Protein AF-A0A8T6ZMC0-F1 (afdb_monomer_lite)

Structure (mmCIF, N/CA/C/O backbone):
data_AF-A0A8T6ZMC0-F1
#
_entry.id   AF-A0A8T6ZMC0-F1
#
loop_
_atom_site.group_PDB
_atom_site.id
_atom_site.type_symbol
_atom_site.label_atom_id
_atom_site.label_alt_id
_atom_site.label_comp_id
_atom_site.label_asym_id
_atom_site.label_entity_id
_atom_site.label_seq_id
_atom_site.pdbx_PDB_ins_code
_atom_site.Cartn_x
_atom_site.Cartn_y
_atom_site.Cartn_z
_atom_site.occupancy
_atom_site.B_iso_or_equiv
_atom_site.auth_seq_id
_atom_site.auth_comp_id
_atom_site.auth_asym_id
_atom_site.auth_atom_id
_atom_site.pdbx_PDB_model_num
ATOM 1 N N . MET A 1 1 ? -0.229 21.969 1.372 1.00 64.69 1 MET A N 1
ATOM 2 C CA . MET A 1 1 ? -1.394 21.628 0.534 1.00 64.69 1 MET A CA 1
ATOM 3 C C . MET A 1 1 ? -0.937 20.483 -0.338 1.00 64.69 1 MET A C 1
ATOM 5 O O . MET A 1 1 ? 0.028 20.667 -1.062 1.00 64.69 1 MET A O 1
ATOM 9 N N . PHE A 1 2 ? -1.484 19.289 -0.132 1.00 65.94 2 PHE A N 1
ATOM 10 C CA . PHE A 1 2 ? -1.146 18.120 -0.940 1.00 65.94 2 PHE A CA 1
ATOM 11 C C . PHE A 1 2 ? -2.231 17.990 -2.003 1.00 65.94 2 PHE A C 1
ATOM 13 O O . PHE A 1 2 ? -3.202 17.263 -1.815 1.00 65.94 2 PHE A O 1
ATOM 20 N N . ASP A 1 3 ? -2.093 18.763 -3.076 1.00 81.38 3 ASP A N 1
ATOM 21 C CA . ASP A 1 3 ? -2.758 18.448 -4.335 1.00 81.38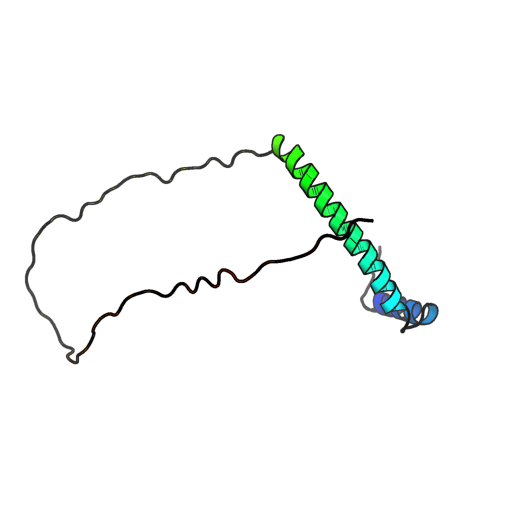 3 ASP A CA 1
ATOM 22 C C . ASP A 1 3 ? -2.051 17.206 -4.864 1.00 81.38 3 ASP A C 1
ATOM 24 O O . ASP A 1 3 ? -0.999 17.329 -5.463 1.00 81.38 3 ASP A O 1
ATOM 28 N N . VAL A 1 4 ? -2.545 16.016 -4.512 1.00 85.19 4 VAL A N 1
ATOM 29 C CA . VAL A 1 4 ? -2.101 14.759 -5.123 1.00 85.19 4 VAL A CA 1
ATOM 30 C C . VAL A 1 4 ? -3.143 14.405 -6.166 1.00 85.19 4 VAL A C 1
ATOM 32 O O . VAL A 1 4 ? -4.188 13.821 -5.867 1.00 85.19 4 VAL A O 1
ATOM 35 N N . GLY A 1 5 ? -2.876 14.816 -7.397 1.00 92.00 5 GLY A N 1
ATOM 36 C CA . GLY A 1 5 ? -3.684 14.480 -8.554 1.00 92.00 5 GLY A CA 1
ATOM 37 C C . GLY A 1 5 ? -3.460 13.040 -9.011 1.00 92.00 5 GLY A C 1
ATOM 38 O O . GLY A 1 5 ? -2.481 12.377 -8.659 1.00 92.00 5 GLY A O 1
ATOM 39 N N . PHE A 1 6 ? -4.353 12.560 -9.880 1.00 94.12 6 PHE A N 1
ATOM 40 C CA . PHE A 1 6 ? -4.207 11.251 -10.527 1.00 94.12 6 PHE A CA 1
ATOM 41 C C . PHE A 1 6 ? -2.824 11.083 -11.183 1.00 94.12 6 PHE A C 1
ATOM 43 O O . PHE A 1 6 ? -2.196 10.032 -11.056 1.00 94.12 6 PHE A O 1
ATOM 50 N N . TRP A 1 7 ? -2.322 12.145 -11.823 1.00 96.00 7 TRP A N 1
ATOM 51 C CA . TRP A 1 7 ? -1.012 12.148 -12.474 1.00 96.00 7 TRP A CA 1
ATOM 52 C C . TRP A 1 7 ? 0.158 11.926 -11.513 1.00 96.00 7 TRP A C 1
ATOM 54 O O . TRP A 1 7 ? 1.081 11.190 -11.854 1.00 96.00 7 TRP A O 1
ATOM 64 N N . GLU A 1 8 ? 0.123 12.494 -10.309 1.00 92.88 8 GLU A N 1
ATOM 65 C CA . GLU A 1 8 ? 1.190 12.298 -9.321 1.00 92.88 8 GLU A CA 1
ATOM 66 C C . GLU A 1 8 ? 1.203 10.874 -8.778 1.00 92.88 8 GLU A C 1
ATOM 68 O O . GLU A 1 8 ? 2.275 10.287 -8.632 1.00 92.88 8 GLU A O 1
ATOM 73 N N . ILE A 1 9 ? 0.026 10.277 -8.558 1.00 94.31 9 ILE A N 1
ATOM 74 C CA . ILE A 1 9 ? -0.079 8.869 -8.155 1.00 94.31 9 ILE A CA 1
ATOM 75 C C . ILE A 1 9 ? 0.570 7.973 -9.211 1.00 94.31 9 ILE A C 1
ATOM 77 O O . ILE A 1 9 ? 1.383 7.119 -8.864 1.00 94.31 9 ILE A O 1
ATOM 81 N N . VAL A 1 10 ? 0.258 8.181 -10.495 1.00 95.38 10 VAL A N 1
ATOM 82 C CA . VAL A 1 10 ? 0.851 7.404 -11.597 1.00 95.38 10 VAL A CA 1
ATOM 83 C C . VAL A 1 10 ? 2.368 7.589 -11.654 1.00 95.38 10 VAL A C 1
ATOM 85 O O . VAL A 1 10 ? 3.089 6.606 -11.819 1.00 95.38 10 VAL A O 1
ATOM 88 N N . LEU A 1 11 ? 2.865 8.816 -11.479 1.00 95.38 11 LEU A N 1
ATOM 89 C CA . LEU A 1 11 ? 4.297 9.121 -11.527 1.00 95.38 11 LEU A CA 1
ATOM 90 C C . LEU A 1 11 ? 5.052 8.441 -10.375 1.00 95.38 11 LEU A C 1
ATOM 92 O O . LEU A 1 11 ? 6.055 7.765 -10.607 1.00 95.38 11 LEU A O 1
ATOM 96 N N . ILE A 1 12 ? 4.536 8.535 -9.147 1.00 93.69 12 ILE A N 1
ATOM 97 C CA . ILE A 1 12 ? 5.112 7.875 -7.966 1.00 93.69 12 ILE A CA 1
ATOM 98 C C . ILE A 1 12 ? 5.052 6.353 -8.118 1.00 93.69 12 ILE A C 1
ATOM 100 O O . ILE A 1 12 ? 6.031 5.665 -7.823 1.00 93.69 12 ILE A O 1
ATOM 104 N N . PHE A 1 13 ? 3.931 5.814 -8.604 1.00 93.62 13 PHE A N 1
ATOM 105 C CA . PHE A 1 13 ? 3.785 4.379 -8.835 1.00 93.62 13 PHE A CA 1
ATOM 106 C C . PHE A 1 13 ? 4.773 3.893 -9.902 1.00 93.62 13 PHE A C 1
ATOM 108 O O . PHE A 1 13 ? 5.451 2.893 -9.690 1.00 93.62 13 PHE A O 1
ATOM 115 N N . GLY A 1 14 ? 4.939 4.641 -10.995 1.00 95.38 14 GLY A N 1
ATOM 116 C CA . GLY A 1 14 ? 5.947 4.387 -12.024 1.00 95.38 14 GLY A CA 1
ATOM 117 C C . GLY A 1 14 ? 7.373 4.382 -11.471 1.00 95.38 14 GLY A C 1
ATOM 118 O O . GLY A 1 14 ? 8.137 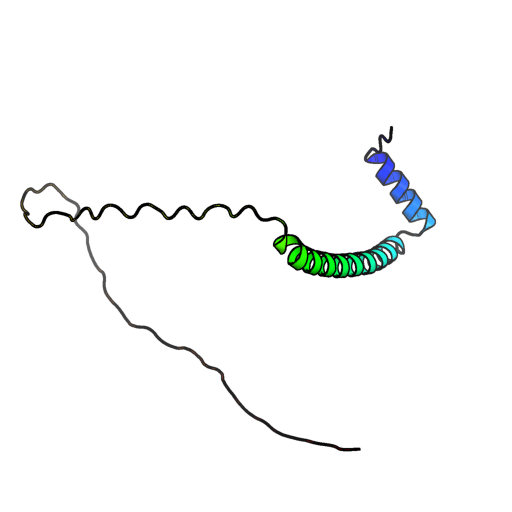3.456 -11.741 1.00 95.38 14 GLY A O 1
ATOM 119 N N . LEU A 1 15 ? 7.723 5.364 -10.637 1.00 94.94 15 LEU A N 1
ATOM 120 C CA . LEU A 1 15 ? 9.042 5.439 -10.006 1.00 94.94 15 LEU A CA 1
ATOM 121 C C . LEU A 1 15 ? 9.271 4.278 -9.023 1.00 94.94 15 LEU A C 1
ATOM 123 O O . LEU A 1 15 ? 10.345 3.676 -9.000 1.00 94.94 15 LEU A O 1
ATOM 127 N N . GLY A 1 16 ? 8.240 3.907 -8.264 1.00 93.81 16 GLY A N 1
ATOM 128 C CA . GLY A 1 16 ? 8.255 2.741 -7.384 1.00 93.81 16 GLY A CA 1
ATOM 129 C C . GLY A 1 16 ? 8.436 1.429 -8.150 1.00 93.81 16 GLY A C 1
ATOM 130 O O . GLY A 1 16 ? 9.233 0.587 -7.739 1.00 93.81 16 GLY A O 1
ATOM 131 N N . LEU A 1 17 ? 7.762 1.272 -9.293 1.00 93.94 17 LEU A N 1
ATOM 132 C CA . LEU A 1 17 ? 7.947 0.138 -10.204 1.00 93.94 17 LEU A CA 1
ATOM 133 C C . LEU A 1 17 ? 9.361 0.113 -10.794 1.00 93.94 17 LEU A C 1
ATOM 135 O O . LEU A 1 17 ? 9.900 -0.970 -10.981 1.00 93.94 17 LEU A O 1
ATOM 139 N N . MET A 1 18 ? 9.979 1.265 -11.058 1.00 94.50 18 MET A N 1
ATOM 140 C CA . MET A 1 18 ? 11.350 1.334 -11.573 1.00 94.50 18 MET A CA 1
ATOM 141 C C . MET A 1 18 ? 12.386 0.910 -10.526 1.00 94.50 18 MET A C 1
ATOM 143 O O . MET A 1 18 ? 13.291 0.135 -10.819 1.00 94.50 18 MET A O 1
ATOM 147 N N . ILE A 1 19 ? 12.238 1.397 -9.293 1.00 93.94 19 ILE A N 1
ATOM 148 C CA . ILE A 1 19 ? 13.177 1.135 -8.193 1.00 93.94 19 ILE A CA 1
ATOM 149 C C . ILE A 1 19 ? 13.029 -0.294 -7.668 1.00 93.94 19 ILE A C 1
ATOM 151 O O . ILE A 1 19 ? 14.018 -0.994 -7.452 1.00 93.94 19 ILE A O 1
ATOM 155 N N . LEU A 1 20 ? 11.789 -0.720 -7.422 1.00 91.56 20 LEU A N 1
ATOM 156 C CA . LEU A 1 20 ? 11.500 -2.016 -6.814 1.00 91.56 20 LEU A CA 1
ATOM 157 C C . LEU A 1 20 ? 11.358 -3.125 -7.864 1.00 91.56 20 LEU A C 1
ATOM 159 O O . LEU A 1 20 ? 11.626 -4.289 -7.570 1.00 91.56 20 LEU A O 1
ATOM 163 N N . GLY A 1 21 ? 10.970 -2.771 -9.087 1.00 92.81 21 GLY A N 1
ATOM 164 C CA . GLY A 1 21 ? 10.635 -3.693 -10.165 1.00 92.81 21 GLY A CA 1
ATOM 165 C C . GLY A 1 21 ? 9.131 -4.013 -10.203 1.00 92.81 21 GLY A C 1
ATOM 166 O O . GLY A 1 21 ? 8.532 -4.280 -9.149 1.00 92.81 21 GLY A O 1
ATOM 167 N N . PRO A 1 22 ? 8.507 -4.075 -11.398 1.00 89.81 22 PRO A N 1
ATOM 168 C CA . PRO A 1 22 ? 7.083 -4.383 -11.548 1.00 89.81 22 PRO A CA 1
ATOM 169 C C . PRO A 1 22 ? 6.701 -5.773 -11.041 1.00 89.81 22 PRO A C 1
ATOM 171 O O . PRO A 1 22 ? 5.595 -5.971 -10.553 1.00 89.81 22 PRO A O 1
ATOM 174 N N . GLU A 1 23 ? 7.631 -6.723 -11.073 1.00 92.19 23 GLU A N 1
ATOM 175 C CA . GLU A 1 23 ? 7.398 -8.084 -10.586 1.00 92.19 23 GLU A CA 1
ATOM 176 C C . GLU A 1 23 ? 7.452 -8.189 -9.054 1.00 92.19 23 GLU A C 1
ATOM 178 O O . GLU A 1 23 ? 6.853 -9.087 -8.459 1.00 92.19 23 GLU A O 1
ATOM 183 N N . LYS A 1 24 ? 8.155 -7.264 -8.383 1.00 91.50 24 LYS A N 1
ATOM 184 C CA . LYS A 1 24 ? 8.372 -7.326 -6.928 1.00 91.50 24 LYS A CA 1
ATOM 185 C C . LYS A 1 24 ? 7.313 -6.564 -6.140 1.00 91.50 24 LYS A C 1
ATOM 187 O O . LYS A 1 24 ? 6.938 -7.021 -5.060 1.00 91.50 24 LYS A O 1
ATOM 192 N N . LEU A 1 25 ? 6.782 -5.464 -6.680 1.00 93.06 25 LEU A N 1
ATOM 193 C CA . LEU A 1 25 ? 5.690 -4.704 -6.061 1.00 93.06 25 LEU A CA 1
ATOM 194 C C . LEU A 1 25 ? 4.468 -5.560 -5.664 1.00 93.06 25 LEU A C 1
ATOM 196 O O . LEU A 1 25 ? 4.075 -5.498 -4.496 1.00 93.06 25 LEU A O 1
ATOM 200 N N . PRO A 1 26 ? 3.887 -6.401 -6.547 1.00 90.06 26 PRO A N 1
ATOM 201 C CA . PRO A 1 26 ? 2.731 -7.224 -6.186 1.00 90.06 26 PRO A CA 1
ATOM 202 C C . PRO A 1 26 ? 3.070 -8.240 -5.091 1.00 90.06 26 PRO A C 1
ATOM 204 O O . PRO A 1 26 ? 2.245 -8.515 -4.220 1.00 90.06 26 PRO A O 1
ATOM 207 N N . ARG A 1 27 ? 4.306 -8.753 -5.071 1.00 93.31 27 ARG A N 1
ATOM 208 C CA . ARG A 1 27 ? 4.769 -9.680 -4.033 1.00 93.31 27 ARG A CA 1
ATOM 209 C C . ARG A 1 27 ? 4.878 -8.998 -2.667 1.00 93.31 27 ARG A C 1
ATOM 211 O O . ARG A 1 27 ? 4.415 -9.560 -1.676 1.00 93.31 27 ARG A O 1
ATOM 218 N N . VAL A 1 28 ? 5.438 -7.788 -2.617 1.00 94.38 28 VAL A N 1
ATOM 219 C CA . VAL A 1 28 ? 5.565 -6.993 -1.383 1.00 94.38 28 VAL A CA 1
ATOM 220 C C . VAL A 1 28 ? 4.194 -6.538 -0.882 1.00 94.38 28 VAL A C 1
ATOM 222 O O . VAL A 1 28 ? 3.897 -6.678 0.304 1.00 94.38 28 VAL A O 1
ATOM 225 N N . ALA A 1 29 ? 3.315 -6.080 -1.775 1.00 95.12 29 ALA A N 1
ATOM 226 C CA . ALA A 1 29 ? 1.940 -5.730 -1.431 1.00 95.12 29 ALA A CA 1
ATOM 227 C C . ALA A 1 29 ? 1.168 -6.936 -0.870 1.00 95.12 29 ALA A C 1
ATOM 229 O O . ALA A 1 29 ? 0.469 -6.804 0.133 1.00 95.12 29 ALA A O 1
ATOM 230 N N . ALA A 1 30 ? 1.338 -8.130 -1.449 1.00 95.25 30 ALA A N 1
ATOM 231 C CA . ALA A 1 30 ? 0.731 -9.356 -0.931 1.00 95.25 30 ALA A CA 1
ATOM 232 C C . ALA A 1 30 ? 1.266 -9.737 0.463 1.00 95.25 30 ALA A C 1
ATOM 234 O O . ALA A 1 30 ? 0.498 -10.177 1.323 1.00 95.25 30 ALA A O 1
ATOM 235 N N . GLN A 1 31 ? 2.565 -9.549 0.713 1.00 96.12 31 GLN A N 1
ATOM 236 C CA . GLN A 1 31 ? 3.171 -9.773 2.029 1.00 96.12 31 GLN A CA 1
ATOM 237 C C . GLN A 1 31 ? 2.629 -8.787 3.069 1.00 96.12 31 GLN A C 1
ATOM 239 O O . GLN A 1 31 ? 2.115 -9.217 4.103 1.00 96.12 31 GLN A O 1
ATOM 244 N N . LEU A 1 32 ? 2.658 -7.487 2.769 1.00 96.69 32 LEU A N 1
ATOM 245 C CA . LEU A 1 32 ? 2.106 -6.439 3.631 1.00 96.69 32 LEU A CA 1
ATOM 246 C C . LEU A 1 32 ? 0.611 -6.652 3.880 1.00 96.69 32 LEU A C 1
ATOM 248 O O . LEU A 1 32 ? 0.161 -6.596 5.020 1.00 96.69 32 LEU A O 1
ATOM 252 N N . GLY A 1 33 ? -0.152 -6.992 2.842 1.00 96.75 33 GLY A N 1
ATOM 253 C CA . GLY A 1 33 ? -1.579 -7.284 2.944 1.00 96.75 33 GLY A CA 1
ATOM 254 C C . GLY A 1 33 ? -1.872 -8.469 3.864 1.00 96.75 33 GLY A C 1
ATOM 255 O O . GLY A 1 33 ? -2.817 -8.420 4.649 1.00 96.75 33 GLY A O 1
ATOM 256 N N . ARG A 1 34 ? -1.037 -9.517 3.850 1.00 96.69 34 ARG A N 1
ATOM 257 C CA . ARG A 1 34 ? -1.172 -10.651 4.780 1.00 96.69 34 ARG A CA 1
ATOM 258 C C . ARG A 1 34 ? -0.915 -10.232 6.230 1.00 96.69 34 ARG A C 1
ATOM 260 O O . ARG A 1 34 ? -1.614 -10.701 7.128 1.00 96.69 34 ARG A O 1
ATOM 267 N N . TRP A 1 35 ? 0.066 -9.360 6.458 1.00 97.25 35 TRP A N 1
ATOM 268 C CA . TRP A 1 35 ? 0.407 -8.841 7.786 1.00 97.25 35 TRP A CA 1
ATOM 269 C C . TRP A 1 35 ? -0.678 -7.913 8.325 1.00 97.25 35 TRP A C 1
ATOM 271 O O . TRP A 1 35 ? -1.203 -8.151 9.411 1.00 97.25 35 TRP A O 1
ATOM 281 N N . VAL A 1 36 ? -1.085 -6.925 7.528 1.00 97.38 36 VAL A N 1
ATOM 282 C CA . VAL A 1 36 ? -2.181 -6.005 7.853 1.00 97.38 36 VAL A CA 1
ATOM 283 C C . VAL A 1 36 ? -3.486 -6.772 8.045 1.00 97.38 36 VAL A C 1
ATOM 285 O O . VAL A 1 36 ? -4.221 -6.503 8.988 1.00 97.38 36 VAL A O 1
ATOM 288 N N . GLY A 1 37 ? -3.765 -7.775 7.210 1.00 96.50 37 GLY A N 1
ATOM 289 C CA . GLY A 1 37 ? -4.946 -8.625 7.345 1.00 96.50 37 GLY A CA 1
ATOM 290 C C . GLY A 1 37 ? -4.970 -9.398 8.664 1.00 96.50 37 GLY A C 1
ATOM 291 O O . GLY A 1 37 ? -6.011 -9.459 9.319 1.00 96.50 37 GLY A O 1
ATOM 292 N N . ARG A 1 38 ? -3.823 -9.940 9.095 1.00 95.81 38 ARG A N 1
ATOM 293 C CA . ARG A 1 38 ? -3.693 -10.601 10.402 1.00 95.81 38 ARG A CA 1
ATOM 294 C C . ARG A 1 38 ? -3.866 -9.602 11.548 1.00 95.81 38 ARG A C 1
ATOM 296 O O . ARG A 1 38 ? -4.674 -9.857 12.433 1.00 95.81 38 ARG A O 1
ATOM 303 N N . ALA A 1 39 ? -3.193 -8.453 11.483 1.00 96.62 39 ALA A N 1
ATOM 304 C CA . ALA A 1 39 ? -3.301 -7.396 12.488 1.00 96.62 39 ALA A CA 1
ATOM 305 C C . ALA A 1 39 ? -4.739 -6.878 12.623 1.00 96.62 39 ALA A C 1
ATOM 307 O O . ALA A 1 39 ? -5.248 -6.753 13.733 1.00 96.62 39 ALA A O 1
ATOM 308 N N . ARG A 1 40 ? -5.435 -6.659 11.499 1.00 95.88 40 ARG A N 1
ATOM 309 C CA . ARG A 1 40 ? -6.846 -6.257 11.483 1.00 95.88 40 ARG A CA 1
ATOM 310 C C . ARG A 1 40 ? -7.726 -7.299 12.161 1.00 95.88 40 ARG A C 1
ATOM 312 O O . ARG A 1 40 ? -8.615 -6.925 12.913 1.00 95.88 40 ARG A O 1
ATOM 319 N N . ARG A 1 41 ? -7.472 -8.592 11.935 1.00 94.69 41 ARG A N 1
ATOM 320 C CA . ARG A 1 41 ? -8.256 -9.680 12.537 1.00 94.69 41 ARG A CA 1
ATOM 321 C C . ARG A 1 41 ? -8.060 -9.755 14.051 1.00 94.69 41 ARG A C 1
ATOM 323 O O . ARG A 1 41 ? -9.045 -9.869 14.772 1.00 94.69 41 ARG A O 1
ATOM 330 N N .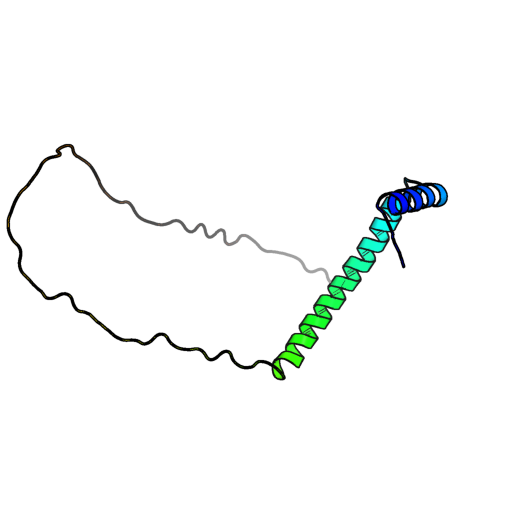 THR A 1 42 ? -6.825 -9.607 14.526 1.00 95.75 42 THR A N 1
ATOM 331 C CA . THR A 1 42 ? -6.521 -9.506 15.961 1.00 95.75 42 THR A CA 1
ATOM 332 C C . THR A 1 42 ? -7.133 -8.245 16.568 1.00 95.75 42 THR A C 1
ATOM 334 O O . THR A 1 42 ? -7.777 -8.316 17.608 1.00 95.75 42 THR A O 1
ATOM 337 N N . ALA A 1 43 ? -7.033 -7.099 15.891 1.00 94.88 43 ALA A N 1
ATOM 338 C CA . ALA A 1 43 ? -7.672 -5.864 16.332 1.00 94.88 43 ALA A CA 1
ATOM 339 C C . ALA A 1 43 ? -9.196 -6.022 16.430 1.00 94.88 43 ALA A C 1
ATOM 341 O O . ALA A 1 43 ? -9.774 -5.605 17.423 1.00 94.88 43 ALA A O 1
ATOM 342 N N . SER A 1 44 ? -9.853 -6.672 15.463 1.00 94.12 44 SER A N 1
ATOM 343 C CA . SER A 1 44 ? -11.292 -6.962 15.526 1.00 94.12 44 SER A CA 1
ATOM 344 C C . SER A 1 44 ? -11.667 -7.849 16.716 1.00 94.12 44 SER A C 1
ATOM 346 O O . SER A 1 44 ? -12.707 -7.624 17.326 1.00 94.12 44 SER A O 1
ATOM 348 N N . GLN A 1 45 ? -10.827 -8.823 17.077 1.00 92.31 45 GLN A N 1
ATOM 349 C CA . GLN A 1 45 ? -11.038 -9.657 18.265 1.00 92.31 45 GLN A CA 1
ATOM 350 C C . GLN A 1 45 ? -10.910 -8.844 19.558 1.00 92.31 45 GLN A C 1
ATOM 352 O O . GLN A 1 45 ? -11.752 -8.980 20.439 1.00 92.31 45 GLN A O 1
ATOM 357 N N . LEU A 1 46 ? -9.914 -7.957 19.645 1.00 94.25 46 LEU A N 1
ATOM 358 C CA . LEU A 1 46 ? -9.745 -7.057 20.789 1.00 94.25 46 LEU A CA 1
ATOM 359 C C . LEU A 1 46 ? -10.919 -6.083 20.905 1.00 94.25 46 LEU A C 1
ATOM 361 O O . LEU A 1 46 ? -11.482 -5.934 21.980 1.00 94.25 46 LEU A O 1
ATOM 365 N N . ARG A 1 47 ? -11.349 -5.478 19.790 1.00 89.25 47 ARG A N 1
ATOM 366 C CA . ARG A 1 47 ? -12.541 -4.618 19.756 1.00 89.25 47 ARG A CA 1
ATOM 367 C C . ARG A 1 47 ? -13.775 -5.364 20.258 1.00 89.25 47 ARG A C 1
ATOM 369 O O . ARG A 1 47 ? -14.489 -4.809 21.068 1.00 89.25 47 ARG A O 1
ATOM 376 N N . TYR A 1 48 ? -13.988 -6.620 19.859 1.00 90.38 48 TYR A N 1
ATOM 377 C CA . TYR A 1 48 ? -15.129 -7.422 20.323 1.00 90.38 48 TYR A CA 1
ATOM 378 C C . TYR A 1 48 ? -15.102 -7.719 21.831 1.00 90.38 48 TYR A C 1
ATOM 380 O O . TYR A 1 48 ? -16.153 -7.748 22.469 1.00 90.38 48 TYR A O 1
ATOM 388 N N . GLN A 1 49 ? -13.91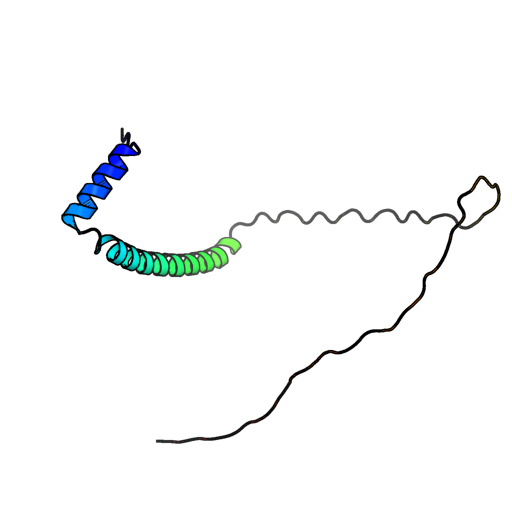5 -7.944 22.400 1.00 86.50 49 GLN A N 1
ATOM 389 C CA . GLN A 1 49 ? -13.748 -8.125 23.846 1.00 86.50 49 GLN A CA 1
ATOM 390 C C . GLN A 1 49 ? -14.008 -6.815 24.597 1.00 86.50 49 GLN A C 1
ATOM 392 O O . GLN A 1 49 ? -14.783 -6.805 25.547 1.00 86.50 49 GLN A O 1
ATOM 397 N N . LEU A 1 50 ? -13.455 -5.705 24.099 1.00 86.44 50 LEU A N 1
ATOM 398 C CA . LEU A 1 50 ? -13.679 -4.373 24.656 1.00 86.44 50 LEU A CA 1
ATOM 399 C C . LEU A 1 50 ? -15.149 -3.963 24.568 1.00 86.44 50 LEU A C 1
ATOM 401 O O . LEU A 1 50 ? -15.690 -3.487 25.550 1.00 86.44 50 LEU A O 1
ATOM 405 N N . GLU A 1 51 ? -15.820 -4.175 23.436 1.00 83.06 51 GLU A N 1
ATOM 406 C CA . GLU A 1 51 ? -17.242 -3.849 23.291 1.00 83.06 51 GLU A CA 1
ATOM 407 C C . GLU A 1 51 ? -18.084 -4.674 24.266 1.00 83.06 51 GLU A C 1
ATOM 409 O O . GLU A 1 51 ? -18.988 -4.139 24.880 1.00 83.06 51 GLU A O 1
ATOM 414 N N . ARG A 1 52 ? -17.767 -5.955 24.494 1.00 76.44 52 ARG A N 1
ATOM 415 C CA . ARG A 1 52 ? -18.471 -6.766 25.505 1.00 76.44 52 ARG A CA 1
ATOM 416 C C . ARG A 1 52 ? -18.284 -6.259 26.937 1.00 76.44 52 ARG A C 1
ATOM 418 O O . ARG A 1 52 ? -19.166 -6.486 27.759 1.00 76.44 52 ARG A O 1
ATOM 425 N N . GLU A 1 53 ? -17.165 -5.608 27.233 1.00 67.50 53 GLU A N 1
ATOM 426 C CA . GLU A 1 53 ? -16.873 -5.032 28.551 1.00 67.50 53 GLU A CA 1
ATOM 427 C C . GLU A 1 53 ? -17.388 -3.590 28.694 1.00 67.50 53 GLU A C 1
ATOM 429 O O . GLU A 1 53 ? -17.828 -3.202 29.772 1.00 67.50 53 GLU A O 1
ATOM 434 N N . ILE A 1 54 ? -17.388 -2.806 27.613 1.00 65.25 54 ILE A N 1
ATOM 435 C CA . ILE A 1 54 ? -17.805 -1.395 27.582 1.00 65.25 54 ILE A CA 1
ATOM 436 C C . ILE A 1 54 ? -19.317 -1.255 27.329 1.00 65.25 54 ILE A C 1
ATOM 438 O O . ILE A 1 54 ? -19.923 -0.307 27.816 1.00 65.25 54 ILE A O 1
ATOM 442 N N . ASP A 1 55 ? -19.970 -2.215 26.665 1.00 58.16 55 ASP A N 1
ATOM 443 C CA . ASP A 1 55 ? -21.436 -2.275 26.482 1.00 58.16 55 ASP A CA 1
ATOM 444 C C . ASP A 1 55 ? -22.182 -2.565 27.802 1.00 58.16 55 ASP A C 1
ATOM 446 O O . ASP A 1 55 ? -23.394 -2.387 27.892 1.00 58.16 55 ASP A O 1
ATOM 450 N N . LEU A 1 56 ? -21.457 -2.942 28.867 1.00 57.00 56 LEU A N 1
ATOM 451 C CA . LEU A 1 56 ? -21.962 -2.888 30.246 1.00 57.00 56 LEU A CA 1
ATOM 452 C C . LEU A 1 56 ? -22.081 -1.443 30.773 1.00 57.00 56 LEU A C 1
ATOM 454 O O . LEU A 1 56 ? -22.744 -1.218 31.784 1.00 57.00 56 LEU A O 1
ATOM 458 N N . GLY A 1 57 ? -21.436 -0.478 30.113 1.00 56.56 57 GLY A N 1
ATOM 459 C CA . GLY A 1 57 ? -21.321 0.917 30.532 1.00 56.56 57 GLY A CA 1
ATOM 460 C C . GLY A 1 57 ? -22.147 1.921 29.729 1.00 56.56 57 GLY A C 1
ATOM 461 O O . GLY A 1 57 ? -22.444 2.980 30.276 1.00 56.56 57 GLY A O 1
ATOM 462 N N . ASP A 1 58 ? -22.550 1.633 28.484 1.00 59.72 58 ASP A N 1
ATOM 463 C CA . ASP A 1 58 ? -23.301 2.621 27.694 1.00 59.72 58 ASP A CA 1
ATOM 464 C C . ASP A 1 58 ? -24.236 2.008 26.635 1.00 59.72 58 ASP A C 1
ATOM 466 O O . ASP A 1 58 ? -23.921 1.889 25.452 1.00 59.72 58 ASP A O 1
ATOM 470 N N . LYS A 1 59 ? -25.447 1.649 27.070 1.00 53.31 59 LYS A N 1
ATOM 471 C CA . LYS A 1 59 ? -26.623 1.560 26.198 1.00 53.31 59 LYS A CA 1
ATOM 472 C C . LYS A 1 59 ? -27.791 2.278 26.866 1.00 53.31 59 LYS A C 1
ATOM 474 O O . LYS A 1 59 ? -28.385 1.717 27.793 1.00 53.31 59 LYS A O 1
ATOM 479 N N . PRO A 1 60 ? -28.228 3.457 26.382 1.00 57.50 60 PRO A N 1
ATOM 480 C CA . PRO A 1 60 ? -29.603 3.863 26.595 1.00 57.50 60 PRO A CA 1
ATOM 481 C C . PRO A 1 60 ? -30.485 2.837 25.881 1.00 57.50 60 PRO A C 1
ATOM 483 O O . PRO A 1 60 ? -30.587 2.803 24.655 1.00 57.50 60 PRO A O 1
ATOM 486 N N . GLN A 1 61 ? -31.078 1.959 26.689 1.00 57.81 61 GLN A N 1
ATOM 487 C CA . GLN A 1 61 ? -32.197 1.092 26.353 1.00 57.81 61 GLN A CA 1
ATOM 488 C C . GLN A 1 61 ? -33.173 1.874 25.473 1.00 57.81 61 GLN A C 1
ATOM 490 O O . GLN A 1 61 ? -33.932 2.716 25.962 1.00 57.81 61 GLN A O 1
ATOM 495 N N . THR A 1 62 ? -33.152 1.614 24.166 1.00 58.66 62 THR A N 1
ATOM 496 C CA . THR A 1 62 ? -34.263 2.019 23.317 1.00 58.66 62 THR A CA 1
ATOM 497 C C . THR A 1 62 ? -35.474 1.251 23.822 1.00 58.66 62 THR A C 1
ATOM 499 O O . THR A 1 62 ? -35.574 0.026 23.752 1.00 58.66 62 THR A O 1
ATOM 502 N N . ARG A 1 63 ? -36.321 2.014 24.502 1.00 63.31 63 ARG A N 1
ATOM 503 C CA . ARG A 1 63 ? -37.534 1.614 25.186 1.00 63.31 63 ARG A CA 1
ATOM 504 C C . ARG A 1 63 ? -38.379 0.793 24.218 1.00 63.31 63 ARG A C 1
ATOM 506 O O . ARG A 1 63 ? -38.959 1.333 23.278 1.00 63.31 63 ARG A O 1
ATOM 513 N N . TYR A 1 64 ? -38.442 -0.514 24.462 1.00 63.59 64 TYR A N 1
ATOM 514 C CA . TYR A 1 64 ? -39.432 -1.392 23.855 1.00 63.59 64 TYR A CA 1
ATOM 515 C C . TYR A 1 64 ? -40.806 -0.749 24.066 1.00 63.59 64 TYR A C 1
ATOM 517 O O . TYR A 1 64 ? -41.296 -0.670 25.192 1.00 63.59 64 TYR A O 1
ATOM 525 N N . THR A 1 65 ? -41.386 -0.212 22.994 1.00 67.06 65 THR A N 1
ATOM 526 C CA . THR A 1 65 ? -42.756 0.298 23.010 1.00 67.06 65 THR A CA 1
ATOM 527 C C . THR A 1 65 ? -43.611 -0.853 22.493 1.00 67.06 65 THR A C 1
ATOM 529 O O . THR A 1 65 ? -43.570 -1.126 21.292 1.00 67.06 65 THR A O 1
ATOM 532 N N . PRO A 1 66 ? -44.302 -1.615 23.360 1.00 69.62 66 PRO A N 1
ATOM 533 C CA . PRO A 1 66 ? -45.192 -2.659 22.879 1.00 69.62 66 PRO A CA 1
ATOM 534 C C . PRO A 1 66 ? -46.284 -2.018 22.007 1.00 69.62 66 PRO A C 1
ATOM 536 O O . PRO A 1 66 ? -46.822 -0.975 22.392 1.00 69.62 66 PRO A O 1
ATOM 539 N N . PRO A 1 67 ? -46.636 -2.609 20.849 1.00 74.38 67 PRO A N 1
ATOM 540 C CA . PRO A 1 67 ? -47.762 -2.126 20.066 1.00 74.38 67 PRO A CA 1
ATOM 541 C C . PRO A 1 67 ? -49.041 -2.219 20.915 1.00 74.38 67 PRO A C 1
ATOM 543 O O . PRO A 1 67 ? -49.248 -3.238 21.592 1.00 74.38 67 PRO A O 1
ATOM 546 N N . PRO A 1 68 ? -49.897 -1.180 20.916 1.00 71.56 68 PRO A N 1
ATOM 547 C CA . PRO A 1 68 ? -51.136 -1.197 21.672 1.00 71.56 68 PRO A CA 1
ATOM 548 C C . PRO A 1 68 ? -52.011 -2.347 21.175 1.00 71.56 68 PRO A C 1
ATOM 550 O O . PRO A 1 68 ? -52.416 -2.411 20.015 1.00 71.56 68 PRO A O 1
ATOM 553 N N . LYS A 1 69 ? -52.297 -3.277 22.084 1.00 67.94 69 LYS A N 1
ATOM 554 C CA . LYS A 1 69 ? -53.292 -4.324 21.883 1.00 67.94 69 LYS A CA 1
ATOM 555 C C . LYS A 1 69 ? -54.670 -3.702 22.105 1.00 67.94 69 LYS A C 1
ATOM 557 O O . LYS A 1 69 ? -55.147 -3.670 23.230 1.00 67.94 69 LYS A O 1
ATOM 562 N N . ALA A 1 70 ? -55.271 -3.176 21.047 1.00 64.06 70 ALA A N 1
ATOM 563 C CA . ALA A 1 70 ? -56.704 -2.906 20.919 1.00 64.06 70 ALA A CA 1
ATOM 564 C C . ALA A 1 70 ? -56.946 -2.611 19.426 1.00 64.06 70 ALA A C 1
ATOM 566 O O . ALA A 1 70 ? -56.258 -1.782 18.852 1.00 64.06 70 ALA A O 1
ATOM 567 N N . SER A 1 71 ? -57.841 -3.258 18.692 1.00 61.34 71 SER A N 1
ATOM 568 C CA . SER A 1 71 ? -59.142 -3.743 19.111 1.00 61.34 71 SER A CA 1
ATOM 569 C C . SER A 1 71 ? -59.538 -4.930 18.251 1.00 61.34 71 SER A C 1
ATOM 571 O O . SER A 1 71 ? -59.429 -4.910 17.027 1.00 61.34 71 SER A O 1
ATOM 573 N N . HIS A 1 72 ? -60.038 -5.954 18.923 1.00 63.97 72 HIS A N 1
ATOM 574 C CA . HIS A 1 72 ? -60.880 -6.969 18.332 1.00 63.97 72 HIS A CA 1
ATOM 575 C C . HIS A 1 72 ? -62.117 -6.269 17.740 1.00 63.97 72 HIS A C 1
ATOM 577 O O . HIS A 1 72 ? -63.032 -5.909 18.475 1.00 63.97 72 HIS A O 1
ATOM 583 N N . VAL A 1 73 ? -62.128 -6.014 16.430 1.00 51.62 73 VAL A N 1
ATOM 584 C CA . VAL A 1 73 ? -63.368 -5.719 15.705 1.00 51.62 73 VAL A CA 1
ATOM 585 C C . VAL A 1 73 ? -63.870 -7.057 15.191 1.00 51.62 73 VAL A C 1
ATOM 587 O O . VAL A 1 73 ? -63.416 -7.572 14.173 1.00 51.62 73 VAL A O 1
ATOM 590 N N . MET A 1 74 ? -64.756 -7.657 15.977 1.00 68.56 74 MET A N 1
ATOM 591 C CA . MET A 1 74 ? -65.543 -8.809 15.566 1.00 68.56 74 MET A CA 1
ATOM 592 C C . MET A 1 74 ? -66.412 -8.407 14.363 1.00 68.56 74 MET A C 1
ATOM 594 O O . MET A 1 74 ? -67.144 -7.421 14.469 1.00 68.56 74 MET A O 1
ATOM 598 N N . PRO A 1 75 ? -66.369 -9.121 13.225 1.00 70.62 75 PRO A N 1
ATOM 599 C CA . PRO A 1 75 ? -67.374 -8.934 12.191 1.00 70.62 75 PRO A CA 1
ATOM 600 C C . PRO A 1 75 ? -68.730 -9.463 12.704 1.00 70.62 75 PRO A C 1
ATOM 602 O O . PRO A 1 75 ? -68.777 -10.548 13.291 1.00 70.62 75 PRO A O 1
ATOM 605 N N . PRO A 1 76 ? -69.833 -8.710 12.536 1.00 72.62 76 PRO A N 1
ATOM 606 C CA . PRO A 1 76 ? -71.151 -9.131 12.998 1.00 72.62 76 PRO A CA 1
ATOM 607 C C . PRO A 1 76 ? -71.642 -10.368 12.223 1.00 72.62 76 PRO A C 1
ATOM 609 O O . PRO A 1 76 ? -71.394 -10.480 11.019 1.00 72.62 76 PRO A O 1
ATOM 612 N N . PRO A 1 77 ? -72.361 -11.297 12.879 1.00 64.50 77 PRO A N 1
ATOM 613 C CA . PRO A 1 77 ? -72.884 -12.482 12.225 1.00 64.50 77 PRO A CA 1
ATOM 614 C C . PRO A 1 77 ? -74.170 -12.149 11.459 1.00 64.50 77 PRO A C 1
ATOM 616 O O . PRO A 1 77 ? -75.122 -11.610 12.017 1.00 64.50 77 PRO A O 1
ATOM 619 N N . GLY A 1 78 ? -74.214 -12.565 10.193 1.00 55.25 78 GLY A N 1
ATOM 620 C CA . GLY A 1 78 ? -75.454 -12.851 9.473 1.00 55.25 78 GLY A CA 1
ATOM 621 C C . GLY A 1 78 ? -76.109 -11.681 8.736 1.00 55.25 78 GLY A C 1
ATOM 622 O O . GLY A 1 78 ? -76.731 -10.816 9.347 1.00 55.25 78 GLY A O 1
ATOM 623 N N . LYS A 1 79 ? -76.082 -11.756 7.398 1.00 48.00 79 LYS A N 1
ATOM 624 C CA . LYS A 1 79 ? -77.249 -12.004 6.517 1.00 48.00 79 LYS A CA 1
ATOM 625 C C . LYS A 1 79 ? -76.873 -11.699 5.052 1.00 48.00 79 LYS A C 1
ATOM 627 O O . LYS A 1 79 ? -76.751 -10.545 4.666 1.00 48.00 79 LYS A O 1
ATOM 632 N N . GLN A 1 80 ? -76.699 -12.753 4.247 1.00 56.72 80 GLN A N 1
ATOM 633 C CA . GLN A 1 80 ? -77.027 -12.750 2.803 1.00 56.72 80 GLN A CA 1
ATOM 634 C C . GLN A 1 80 ? -78.552 -12.499 2.652 1.00 56.72 80 GLN A C 1
ATOM 636 O O . GLN A 1 80 ? -79.241 -12.771 3.644 1.00 56.72 80 GLN A O 1
ATOM 641 N N . PRO A 1 81 ? -79.138 -12.058 1.508 1.00 55.59 81 PRO A N 1
ATOM 642 C CA . PRO A 1 81 ? -78.745 -12.372 0.121 1.00 55.59 81 PRO A CA 1
ATOM 643 C C . PRO A 1 81 ? -79.022 -11.257 -0.941 1.00 55.59 81 PRO A C 1
ATOM 645 O O . PRO A 1 81 ? -79.429 -10.148 -0.615 1.00 55.59 81 PRO A O 1
ATOM 648 N N . ASP A 1 82 ? -78.816 -11.616 -2.216 1.00 44.84 82 ASP A N 1
ATOM 649 C CA . ASP A 1 82 ? -79.425 -11.063 -3.445 1.00 44.84 82 ASP A CA 1
ATOM 650 C C . ASP A 1 82 ? -78.971 -9.695 -3.991 1.00 44.84 82 ASP A C 1
ATOM 652 O O . ASP A 1 82 ? -79.409 -8.642 -3.537 1.00 44.84 82 ASP A O 1
ATOM 656 N N . ARG A 1 83 ? -78.217 -9.707 -5.104 1.00 38.91 83 ARG A N 1
ATOM 657 C CA . ARG A 1 83 ? -78.7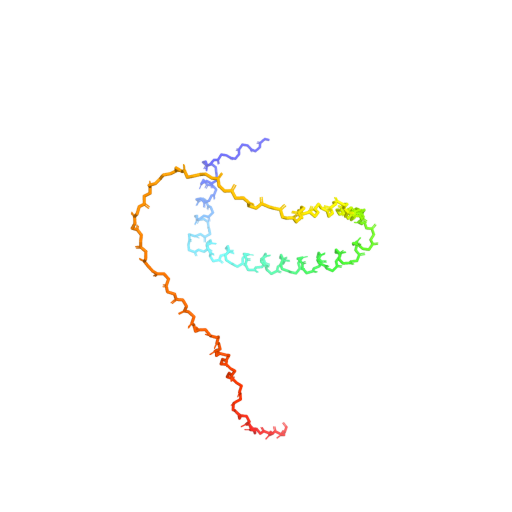39 -9.385 -6.454 1.00 38.91 83 ARG A CA 1
ATOM 658 C C . ARG A 1 83 ? -77.617 -9.455 -7.501 1.00 38.91 83 ARG A C 1
ATOM 660 O O . ARG A 1 83 ? -76.522 -8.946 -7.301 1.00 38.91 83 ARG A O 1
ATOM 667 N N . ALA A 1 84 ? -77.925 -10.140 -8.596 1.00 50.66 84 ALA A N 1
ATOM 668 C CA . ALA A 1 84 ? -77.056 -10.472 -9.715 1.00 50.66 84 ALA A CA 1
ATOM 669 C C . ALA A 1 84 ? -76.686 -9.277 -10.610 1.00 50.66 84 ALA A C 1
ATOM 671 O O . ALA A 1 84 ? -77.557 -8.472 -10.912 1.00 50.66 84 ALA A O 1
ATOM 672 N N . GLU A 1 85 ? -75.438 -9.262 -11.086 1.00 45.41 85 GLU A N 1
ATOM 673 C CA . GLU A 1 85 ? -74.949 -8.773 -12.392 1.00 45.41 85 GLU A CA 1
ATOM 674 C C . GLU A 1 85 ? -73.419 -8.961 -12.370 1.00 45.41 85 GLU A C 1
ATOM 676 O O . GLU A 1 85 ? -72.767 -8.548 -11.421 1.00 45.41 85 GLU A O 1
ATOM 681 N N . GLY A 1 86 ? -72.725 -9.599 -13.300 1.00 36.12 86 GLY A N 1
ATOM 682 C CA . GLY A 1 86 ? -73.059 -10.286 -14.529 1.00 36.12 86 GLY A CA 1
ATOM 683 C C . GLY A 1 86 ? -71.745 -10.878 -15.054 1.00 36.12 86 GLY A C 1
ATOM 684 O O . GLY A 1 86 ? -70.678 -10.309 -14.848 1.00 36.12 86 GLY A O 1
ATOM 685 N N . ASP A 1 87 ? -71.857 -12.046 -15.677 1.00 35.12 87 ASP A N 1
ATOM 686 C CA . ASP A 1 87 ? -71.037 -12.494 -16.803 1.00 35.12 87 ASP A CA 1
ATOM 687 C C . ASP A 1 87 ? -69.500 -12.345 -16.715 1.00 35.12 87 ASP A C 1
ATOM 689 O O . ASP A 1 87 ? -68.913 -11.310 -17.034 1.00 35.12 87 ASP A O 1
ATOM 693 N N . LYS A 1 88 ? -68.831 -13.462 -16.411 1.00 42.78 88 LYS A N 1
ATOM 694 C CA . LYS A 1 88 ? -68.017 -14.148 -17.426 1.00 42.78 88 LYS A CA 1
ATOM 695 C C . LYS A 1 88 ? -67.728 -15.582 -17.007 1.00 42.78 88 LYS A C 1
ATOM 697 O O . LYS A 1 88 ? -67.015 -15.863 -16.047 1.00 42.78 88 LYS A O 1
ATOM 702 N N . THR A 1 89 ? -68.348 -16.465 -17.771 1.00 33.59 89 THR A N 1
ATOM 703 C CA . THR A 1 89 ? -68.176 -17.911 -17.802 1.00 33.59 89 THR A CA 1
ATOM 704 C C . THR A 1 89 ? -66.776 -18.297 -18.269 1.00 33.59 89 THR A C 1
ATOM 706 O O . THR A 1 89 ? -66.154 -17.610 -19.081 1.00 33.59 89 THR A O 1
ATOM 709 N N . THR A 1 90 ? -66.402 -19.507 -17.855 1.00 38.81 90 THR A N 1
ATOM 710 C CA . THR A 1 90 ? -65.255 -20.337 -18.248 1.00 38.81 90 THR A CA 1
ATOM 711 C C . THR A 1 90 ? -64.046 -20.114 -17.341 1.00 38.81 90 THR A C 1
ATOM 713 O O . THR A 1 90 ? -63.275 -19.184 -17.527 1.00 38.81 90 THR A O 1
ATOM 716 N N . GLY A 1 91 ? -63.839 -20.893 -16.288 1.00 37.47 91 GLY A N 1
ATOM 717 C CA . GLY A 1 91 ? -64.299 -22.255 -16.045 1.00 37.47 91 GLY A CA 1
ATOM 718 C C . GLY A 1 91 ? -63.069 -23.123 -15.849 1.00 37.47 91 GLY A C 1
ATOM 719 O O . GLY A 1 91 ? -62.272 -23.245 -16.769 1.00 37.47 91 GLY A O 1
ATOM 720 N N . GLU A 1 92 ? -62.995 -23.677 -14.637 1.00 40.19 92 GLU A N 1
ATOM 721 C CA . GLU A 1 92 ? -62.507 -25.025 -14.325 1.00 40.19 92 GLU A CA 1
ATOM 722 C C . GLU A 1 92 ? -61.003 -25.305 -14.572 1.00 40.19 92 GLU A C 1
ATOM 724 O O . GLU A 1 92 ? -60.433 -25.003 -15.604 1.00 40.19 92 GLU A O 1
ATOM 729 N N . THR A 1 93 ? -60.232 -25.906 -13.666 1.00 37.56 93 THR A N 1
ATOM 730 C CA . THR A 1 93 ? -60.581 -26.699 -12.483 1.00 37.56 93 THR A CA 1
ATOM 731 C C . THR A 1 93 ? -59.335 -26.785 -11.594 1.00 37.56 93 THR A C 1
ATOM 733 O O . THR A 1 93 ? -58.260 -27.166 -12.048 1.00 37.56 93 THR A O 1
ATOM 736 N N . SER A 1 94 ? -59.499 -26.455 -10.314 1.00 55.19 94 SER A N 1
ATOM 737 C CA . SER A 1 94 ? -58.781 -27.101 -9.198 1.00 55.19 94 SER A CA 1
ATOM 738 C C . SER A 1 94 ? -59.078 -28.617 -9.265 1.00 55.19 94 SER A C 1
ATOM 740 O O . SER A 1 94 ? -60.170 -28.924 -9.752 1.00 55.19 94 SER A O 1
ATOM 742 N N . PRO A 1 95 ? -58.273 -29.575 -8.746 1.00 48.00 95 PRO A N 1
ATOM 743 C CA . PRO A 1 95 ? -58.030 -29.604 -7.299 1.00 48.00 95 PRO A CA 1
ATOM 744 C C . PRO A 1 95 ? -56.781 -30.354 -6.777 1.00 48.00 95 PRO A C 1
ATOM 746 O O . PRO A 1 95 ? -56.195 -31.187 -7.450 1.00 48.00 95 PRO A O 1
ATOM 749 N N . ALA A 1 96 ? -56.492 -30.083 -5.498 1.00 43.03 96 ALA A N 1
ATOM 750 C CA . ALA A 1 96 ? -56.127 -31.060 -4.460 1.00 43.03 96 ALA A CA 1
ATOM 751 C C . ALA A 1 96 ? -54.855 -31.915 -4.683 1.00 43.03 96 ALA A C 1
ATOM 753 O O . ALA A 1 96 ? -54.752 -32.718 -5.593 1.00 43.03 96 ALA A O 1
ATOM 754 N N . ALA A 1 97 ? -53.820 -31.705 -3.872 1.00 46.53 97 ALA A N 1
ATOM 755 C CA . ALA A 1 97 ? -53.63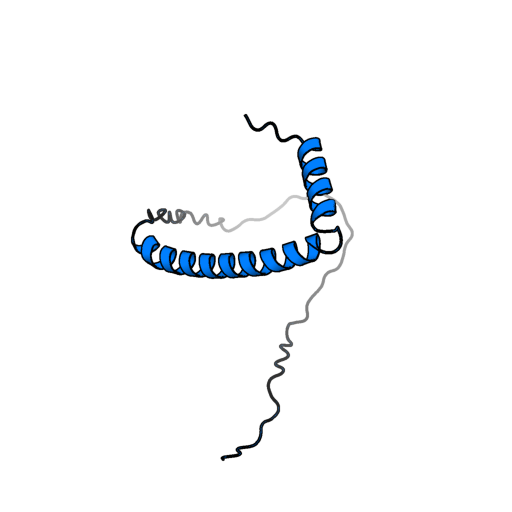1 -32.365 -2.572 1.00 46.53 97 ALA A CA 1
ATOM 756 C C . ALA A 1 97 ? -52.875 -33.697 -2.695 1.00 46.53 97 ALA A C 1
ATOM 758 O O . ALA A 1 97 ? -53.446 -34.695 -3.095 1.00 46.53 97 ALA A O 1
ATOM 759 N N . ASP A 1 98 ? -51.610 -33.681 -2.280 1.00 40.31 98 ASP A N 1
ATOM 760 C CA . ASP A 1 98 ? -50.897 -34.783 -1.619 1.00 40.31 98 ASP A CA 1
ATOM 761 C C . ASP A 1 98 ? -49.604 -34.147 -1.079 1.00 40.31 98 ASP A C 1
ATOM 763 O O . ASP A 1 98 ? -48.798 -33.616 -1.834 1.00 40.31 98 ASP A O 1
ATOM 767 N N . ALA A 1 99 ? -49.601 -33.745 0.189 1.00 53.53 99 ALA A N 1
ATOM 768 C CA . ALA A 1 99 ? -49.098 -34.522 1.321 1.00 53.53 99 ALA A CA 1
ATOM 769 C C . ALA A 1 99 ? -47.556 -34.442 1.464 1.00 53.53 99 ALA A C 1
ATOM 771 O O . ALA A 1 99 ? -46.835 -34.326 0.476 1.00 53.53 99 ALA A O 1
ATOM 772 N N . PRO A 1 100 ? -47.059 -34.379 2.713 1.00 53.09 100 PRO A N 1
ATOM 773 C CA . PRO A 1 100 ? -45.691 -33.995 3.048 1.00 53.09 100 PRO A CA 1
ATOM 774 C C . PRO A 1 100 ? -44.743 -35.206 3.035 1.00 53.09 100 PRO A C 1
ATOM 776 O O . PRO A 1 100 ? -45.182 -36.332 2.843 1.00 53.09 100 PRO A O 1
ATOM 779 N N . GLU A 1 101 ? -43.472 -34.950 3.373 1.00 42.00 101 GLU A N 1
ATOM 780 C CA . GLU A 1 101 ? -42.523 -35.911 3.969 1.00 42.00 101 GLU A CA 1
ATOM 781 C C . GLU A 1 101 ? -41.471 -36.535 3.035 1.00 42.00 101 GLU A C 1
ATOM 783 O O . GLU A 1 101 ? -41.737 -37.443 2.261 1.00 42.00 101 GLU A O 1
ATOM 788 N N . SER A 1 102 ? -40.218 -36.108 3.219 1.00 49.97 102 SER A N 1
ATOM 789 C CA . SER A 1 102 ? -39.123 -37.041 3.518 1.00 49.97 102 SER A CA 1
ATOM 790 C C . SER A 1 102 ? -37.916 -36.260 4.049 1.00 49.97 102 SER A C 1
ATOM 792 O O . SER A 1 102 ? -37.142 -35.670 3.293 1.00 49.97 102 SER A O 1
ATOM 794 N N . ASN A 1 103 ? -37.770 -36.246 5.374 1.00 52.28 103 ASN A N 1
ATOM 795 C CA . ASN A 1 103 ? -36.492 -35.982 6.021 1.00 52.28 103 ASN A CA 1
ATOM 796 C C . ASN A 1 103 ? -35.556 -37.149 5.690 1.00 52.28 103 ASN A C 1
ATOM 798 O O . ASN A 1 103 ? -35.761 -38.243 6.214 1.00 52.28 103 ASN A O 1
ATOM 802 N N . ASP A 1 104 ? -34.525 -36.920 4.879 1.00 44.84 104 ASP A N 1
ATOM 803 C CA . ASP A 1 104 ? -33.402 -37.852 4.806 1.00 44.84 104 ASP A CA 1
ATOM 804 C C . ASP A 1 104 ? -32.397 -37.500 5.905 1.00 44.84 104 ASP A C 1
ATOM 806 O O . ASP A 1 104 ? -31.541 -36.618 5.797 1.00 44.84 104 ASP A O 1
ATOM 810 N N . ALA A 1 105 ? -32.592 -38.174 7.032 1.00 44.38 105 ALA A N 1
ATOM 811 C CA . ALA A 1 105 ? -31.608 -38.319 8.076 1.00 44.38 105 ALA A CA 1
ATOM 812 C C . ALA A 1 105 ? -30.549 -39.332 7.614 1.00 44.38 105 ALA A C 1
ATOM 814 O O . ALA A 1 105 ? -30.649 -40.521 7.900 1.00 44.38 105 ALA A O 1
ATOM 815 N N . GLY A 1 106 ? -29.491 -38.854 6.963 1.00 36.72 106 GLY A N 1
ATOM 816 C CA . GLY A 1 106 ? -28.261 -39.618 6.753 1.00 36.72 106 GLY A CA 1
ATOM 817 C C . GLY A 1 106 ? -27.386 -39.622 8.008 1.00 36.72 106 GLY A C 1
ATOM 818 O O . GLY A 1 106 ? -26.331 -38.990 8.045 1.00 36.72 106 GLY A O 1
ATOM 819 N N . ALA A 1 107 ? -27.838 -40.296 9.066 1.00 44.84 107 ALA A N 1
ATOM 820 C CA . ALA A 1 107 ? -27.036 -40.570 10.249 1.00 44.84 107 ALA A CA 1
ATOM 821 C C . ALA A 1 107 ? -26.435 -41.982 10.176 1.00 44.84 107 ALA A C 1
ATOM 823 O O . ALA A 1 107 ? -27.169 -42.959 10.091 1.00 44.84 107 ALA A O 1
ATOM 824 N N . LYS A 1 108 ? -25.116 -42.032 10.407 1.00 44.59 108 LYS A N 1
ATOM 825 C CA . LYS A 1 108 ? -24.294 -43.179 10.836 1.00 44.59 108 LYS A CA 1
ATOM 826 C C . LYS A 1 108 ? -23.908 -44.190 9.756 1.00 44.59 108 LYS A C 1
ATOM 828 O O . LYS A 1 108 ? -24.740 -44.954 9.307 1.00 44.59 108 LYS A O 1
ATOM 833 N N . GLU A 1 109 ? -22.597 -44.349 9.571 1.00 50.12 109 GLU A N 1
ATOM 834 C CA . GLU A 1 109 ? -21.989 -45.657 9.814 1.00 50.12 109 GLU A CA 1
ATOM 835 C C . GLU A 1 109 ? -20.505 -45.538 10.225 1.00 50.12 109 GLU A C 1
ATOM 837 O O . GLU A 1 109 ? -19.713 -44.866 9.574 1.00 50.12 109 GLU A O 1
ATOM 842 N N . SER A 1 110 ? -20.195 -46.214 11.338 1.00 51.47 110 SER A N 1
ATOM 843 C CA . SER A 1 110 ? -18.930 -46.878 11.706 1.00 51.47 110 SER A CA 1
ATOM 844 C C . SER A 1 110 ? -17.647 -46.057 11.875 1.00 51.47 110 SER A C 1
ATOM 846 O O . SER A 1 110 ? -17.067 -45.559 10.924 1.00 51.47 110 SER A O 1
ATOM 848 N N . ARG A 1 111 ? -17.166 -45.829 13.105 1.00 48.34 111 ARG A N 1
ATOM 849 C CA . ARG A 1 111 ? -16.546 -46.799 14.045 1.00 48.34 111 ARG A CA 1
ATOM 850 C C . ARG A 1 111 ? -15.254 -47.427 13.509 1.00 48.34 111 ARG A C 1
ATOM 852 O O . ARG A 1 111 ? -15.298 -48.225 12.585 1.00 48.34 111 ARG A O 1
ATOM 859 N N . GLN A 1 112 ? -14.175 -47.185 14.257 1.00 48.56 112 GLN A N 1
ATOM 860 C CA . GLN A 1 112 ? -13.411 -48.201 15.003 1.00 48.56 112 GLN A CA 1
ATOM 861 C C . GLN A 1 112 ? -11.899 -48.131 14.750 1.00 48.56 112 GLN A C 1
ATOM 863 O O . GLN A 1 112 ? -11.440 -48.358 13.638 1.00 48.56 112 GLN A O 1
ATOM 868 N N . GLY A 1 113 ? -11.162 -47.973 15.854 1.00 43.53 113 GLY A N 1
ATOM 869 C CA . GLY A 1 113 ? -9.785 -48.442 16.026 1.00 43.53 113 GLY A CA 1
ATOM 870 C C . GLY A 1 113 ? -8.721 -47.471 15.512 1.00 43.53 113 GLY A C 1
ATOM 871 O O . GLY A 1 113 ? -8.878 -46.877 14.461 1.00 43.53 113 GLY A O 1
ATOM 872 N N . SER A 1 114 ? -7.609 -47.247 16.190 1.00 57.41 114 SER A N 1
ATOM 873 C CA . SER A 1 114 ? -7.035 -48.010 17.289 1.00 57.41 114 SER A CA 1
ATOM 874 C C . SER A 1 114 ? -5.959 -47.173 17.959 1.00 57.41 114 SER A C 1
ATOM 876 O O . SER A 1 114 ? -5.210 -46.450 17.304 1.00 57.41 114 SER A O 1
ATOM 878 N N . ASP A 1 115 ? -5.909 -47.337 19.268 1.00 52.91 115 ASP A N 1
ATOM 879 C CA . ASP A 1 115 ? -4.782 -47.092 20.146 1.00 52.91 115 ASP A CA 1
ATOM 880 C C . ASP A 1 115 ? -3.448 -47.513 19.512 1.00 52.91 115 ASP A C 1
ATOM 882 O O . ASP A 1 115 ? -3.342 -48.612 18.972 1.00 52.91 115 ASP A O 1
ATOM 886 N N . THR A 1 116 ? -2.422 -46.677 19.659 1.00 61.22 116 THR A N 1
ATOM 887 C CA . THR A 1 116 ? -1.041 -47.136 19.862 1.00 61.22 116 THR A CA 1
ATOM 888 C C . THR A 1 116 ? -0.316 -46.111 20.724 1.00 61.22 116 THR A C 1
ATOM 890 O O . THR A 1 116 ? 0.187 -45.095 20.250 1.00 61.22 116 THR A O 1
ATOM 893 N N . GLU A 1 117 ? -0.378 -46.386 22.020 1.00 47.41 117 GLU A N 1
ATOM 894 C CA . GLU A 1 117 ? 0.708 -46.305 22.996 1.00 47.41 117 GLU A CA 1
ATOM 895 C C . GLU A 1 117 ? 2.119 -46.355 22.369 1.00 47.41 117 GLU A C 1
ATOM 897 O O . GLU A 1 117 ? 2.417 -47.285 21.617 1.00 47.41 117 GLU A O 1
ATOM 902 N N . THR A 1 118 ? 2.965 -45.359 22.664 1.00 52.81 118 THR A N 1
ATOM 903 C CA . THR A 1 118 ? 4.385 -45.447 23.097 1.00 52.81 118 THR A CA 1
ATOM 904 C C . THR A 1 118 ? 4.957 -44.035 23.225 1.00 52.81 118 THR A C 1
ATOM 906 O O . THR A 1 118 ? 4.873 -43.269 22.239 1.00 52.81 118 THR A O 1
#

Foldseek 3Di:
DPPCDPVNVVVVVVVVCVVQNPVRVVVVVVVVCVVVVVVVVVVVVVVVVVCVVCVVPDDPPPDPDDDDPDDPPDDDDDDDDDDDDDDDDDDDDDDDDDDDDDDPPPDDDDDDDDDDDD

Sequence (118 aa):
MFDVGFWEIVLIFGLGLMILGPEKLPRVAAQLGRWVGRARRTASQLRYQLEREIDLGDKPQTRYTPPPKASHVMPPPGKQPDRAEGDKTTGETSPAADAPESNDAGAKESRQGSDTET

Secondary structure (DSSP, 8-state):
-----HHHHHHHHHHHHHHH-TTHHHHHHHHHHHHHHHHHHHHHHHHHHHHHHHTTT--------PPP-----PPPP-----------------------------------------

Radius of gyration: 35.94 Å; chains: 1; bounding box: 93×70×49 Å

pLDDT: mean 70.09, std 21.28, range [33.59, 97.38]